Protein AF-A0A955HAX1-F1 (afdb_monomer_lite)

pLDDT: mean 82.61, std 15.1, range [49.19, 97.69]

Secondary structure (DSSP, 8-state):
-HHHHHHHHHHHHHHHHHHHHHHHHHHHHHHHHHHHHHHHHSHHHHHHHHHHHH----TTPPP-------S-------GGGGGGT-----GGGGG-

Sequence (96 aa):
SAYVRFEVAMEMRERSQLAKEQAVKLEEQKESLEKQVEYLSSERGVEAEMRRQFDVALPGEKVVVIVEEDDDESEILPLSSSTKEQQNKKWYQFWR

Structure (mmCIF, N/CA/C/O backbone):
data_AF-A0A955HAX1-F1
#
_entry.id   AF-A0A955HAX1-F1
#
loop_
_atom_site.group_PDB
_atom_site.id
_atom_site.type_symbol
_atom_site.label_atom_id
_atom_site.label_alt_id
_atom_site.label_comp_id
_atom_site.label_asym_id
_atom_site.label_entity_id
_atom_site.label_seq_id
_atom_site.pdbx_PDB_ins_code
_atom_site.Cartn_x
_atom_site.Cartn_y
_atom_site.Cartn_z
_atom_site.occupancy
_atom_site.B_iso_or_equiv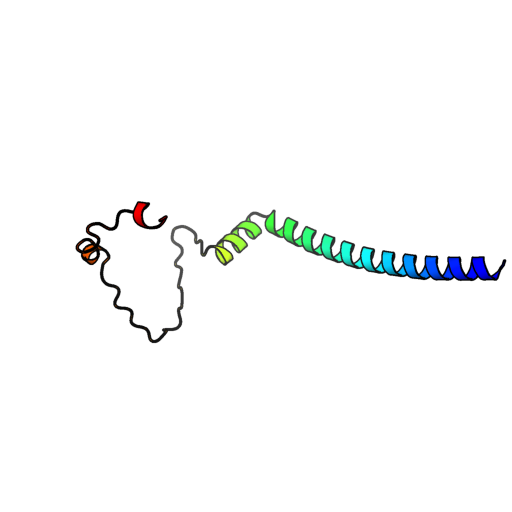
_atom_site.auth_seq_id
_atom_site.auth_comp_id
_atom_site.auth_asym_id
_atom_site.auth_atom_id
_atom_site.pdbx_PDB_model_num
ATOM 1 N N . SER A 1 1 ? 24.916 -7.604 -40.790 1.00 83.44 1 SER A N 1
ATOM 2 C CA . SER A 1 1 ? 25.567 -6.293 -41.023 1.00 83.44 1 SER A CA 1
ATOM 3 C C . SER A 1 1 ? 25.777 -5.582 -39.688 1.00 83.44 1 SER A C 1
ATOM 5 O O . SER A 1 1 ? 25.071 -5.908 -38.741 1.00 83.44 1 SER A O 1
ATOM 7 N N . ALA A 1 2 ? 26.733 -4.651 -39.580 1.00 91.19 2 ALA A N 1
ATOM 8 C CA . ALA A 1 2 ? 26.933 -3.835 -38.372 1.00 91.19 2 ALA A CA 1
ATOM 9 C C . ALA A 1 2 ? 25.673 -3.032 -37.992 1.00 91.19 2 ALA A C 1
ATOM 11 O O . ALA A 1 2 ? 25.372 -2.897 -36.813 1.00 91.19 2 ALA A O 1
ATOM 12 N N . TYR A 1 3 ? 24.894 -2.615 -38.995 1.00 93.12 3 TYR A N 1
ATOM 13 C CA . TYR A 1 3 ? 23.620 -1.915 -38.823 1.00 93.12 3 TYR A CA 1
ATOM 14 C C . TYR A 1 3 ? 22.593 -2.714 -38.000 1.00 93.12 3 TYR A C 1
ATOM 16 O O . TYR A 1 3 ? 22.093 -2.223 -36.999 1.00 93.12 3 TYR A O 1
ATOM 24 N N . VAL A 1 4 ? 22.383 -3.993 -38.333 1.00 95.56 4 VAL A N 1
ATOM 25 C CA . VAL A 1 4 ? 21.459 -4.884 -37.599 1.00 95.56 4 VAL A CA 1
ATOM 26 C C . VAL A 1 4 ? 21.879 -5.052 -36.136 1.00 95.56 4 VAL A C 1
ATOM 28 O O . VAL A 1 4 ? 21.046 -5.095 -35.242 1.00 95.56 4 VAL A O 1
ATOM 31 N N . ARG A 1 5 ? 23.189 -5.125 -35.865 1.00 93.00 5 ARG A N 1
ATOM 32 C CA . ARG A 1 5 ? 23.690 -5.223 -34.485 1.00 93.00 5 ARG A CA 1
ATOM 33 C C . ARG A 1 5 ? 23.424 -3.949 -33.687 1.00 93.00 5 ARG A C 1
ATOM 35 O O . ARG A 1 5 ? 23.144 -4.040 -32.499 1.00 93.00 5 ARG A O 1
ATOM 42 N N . PHE A 1 6 ? 23.530 -2.789 -34.331 1.00 95.00 6 PHE A N 1
ATOM 43 C CA . PHE A 1 6 ? 23.227 -1.504 -33.712 1.00 95.00 6 PHE A CA 1
ATOM 44 C C . PHE A 1 6 ? 21.734 -1.379 -33.383 1.00 95.00 6 PHE A C 1
ATOM 46 O O . PHE A 1 6 ? 21.392 -1.013 -32.264 1.00 95.00 6 PHE A O 1
ATOM 53 N N . GLU A 1 7 ? 20.863 -1.756 -34.317 1.00 96.31 7 GLU A N 1
ATOM 54 C CA . GLU A 1 7 ? 19.408 -1.738 -34.130 1.00 96.31 7 GLU A CA 1
ATOM 55 C C . GLU A 1 7 ? 18.973 -2.641 -32.966 1.00 96.31 7 GLU A C 1
ATOM 57 O O . GLU A 1 7 ? 18.321 -2.178 -32.032 1.00 96.31 7 GLU A O 1
ATOM 62 N N . VAL A 1 8 ? 19.458 -3.887 -32.937 1.00 95.75 8 VAL A N 1
ATOM 63 C CA . VAL A 1 8 ? 19.194 -4.821 -31.829 1.00 95.75 8 VAL A CA 1
ATOM 64 C C . VAL A 1 8 ? 19.735 -4.285 -30.500 1.00 95.75 8 VAL A C 1
ATOM 66 O O . VAL A 1 8 ? 19.086 -4.424 -29.467 1.00 95.75 8 VAL A O 1
ATOM 69 N N . ALA A 1 9 ? 20.915 -3.657 -30.488 1.00 95.00 9 ALA A N 1
ATOM 70 C CA . ALA A 1 9 ? 21.473 -3.086 -29.262 1.00 95.00 9 ALA A CA 1
ATOM 71 C C . ALA A 1 9 ? 20.623 -1.924 -28.718 1.00 95.00 9 ALA A C 1
ATOM 73 O O . ALA A 1 9 ? 20.475 -1.798 -27.500 1.00 95.00 9 ALA A O 1
ATOM 74 N N . MET A 1 10 ? 20.054 -1.100 -29.600 1.00 96.19 10 MET A N 1
ATOM 75 C CA . MET A 1 10 ? 19.153 -0.009 -29.225 1.00 96.19 10 MET A CA 1
ATOM 76 C C . MET A 1 10 ? 17.830 -0.539 -28.668 1.00 96.19 10 MET A C 1
ATOM 78 O O . MET A 1 10 ? 17.449 -0.154 -27.564 1.00 96.19 10 MET A O 1
ATOM 82 N N . GLU A 1 11 ? 17.198 -1.496 -29.349 1.00 95.88 11 GLU A N 1
ATOM 83 C CA . GLU A 1 11 ? 15.955 -2.125 -28.883 1.00 95.88 11 GLU A CA 1
ATOM 84 C C . GLU A 1 11 ? 16.142 -2.797 -27.512 1.00 95.88 11 GLU A C 1
ATOM 86 O O . GLU A 1 11 ? 15.351 -2.608 -26.585 1.00 95.88 11 GLU A O 1
ATOM 91 N N . MET A 1 12 ? 17.243 -3.536 -27.333 1.00 95.50 12 MET A N 1
ATOM 92 C CA . MET A 1 12 ? 17.560 -4.184 -26.057 1.00 95.50 12 MET A CA 1
ATOM 93 C C . MET A 1 12 ? 17.801 -3.168 -24.941 1.00 95.50 12 MET A C 1
ATOM 95 O O . MET A 1 12 ? 17.426 -3.414 -23.791 1.00 95.50 12 MET A O 1
ATOM 99 N N . ARG A 1 13 ? 18.410 -2.020 -25.258 1.00 96.19 13 ARG A N 1
ATOM 100 C CA . ARG A 1 13 ? 18.615 -0.934 -24.297 1.00 96.19 13 ARG A CA 1
ATOM 101 C C . ARG A 1 13 ? 17.286 -0.325 -23.863 1.00 96.19 13 ARG A C 1
ATOM 103 O O . ARG A 1 13 ? 17.080 -0.160 -22.663 1.00 96.19 13 ARG A O 1
ATOM 110 N N . GLU A 1 14 ? 16.399 -0.024 -24.804 1.00 96.31 14 GLU A N 1
ATOM 111 C CA . GLU A 1 14 ? 15.070 0.527 -24.515 1.00 96.31 14 GLU A CA 1
ATOM 112 C C . GLU A 1 14 ? 14.237 -0.448 -23.680 1.00 96.31 14 GLU A C 1
ATOM 114 O O . GLU A 1 14 ? 13.709 -0.083 -22.629 1.00 96.31 14 GLU A O 1
ATOM 119 N N . ARG A 1 15 ? 14.210 -1.728 -24.066 1.00 95.19 15 ARG A N 1
ATOM 120 C CA . ARG A 1 15 ? 13.512 -2.773 -23.311 1.00 95.19 15 ARG A CA 1
ATOM 121 C C . ARG A 1 15 ? 14.076 -2.952 -21.902 1.00 95.19 15 ARG A C 1
ATOM 123 O O . ARG A 1 15 ? 13.311 -3.109 -20.953 1.00 95.19 15 ARG A O 1
ATOM 130 N N . SER A 1 16 ? 15.401 -2.928 -21.754 1.00 95.38 16 SER A N 1
ATOM 131 C CA . SER A 1 16 ? 16.067 -3.005 -20.448 1.00 95.38 16 SER A CA 1
ATOM 132 C C . SER A 1 16 ? 15.706 -1.812 -19.566 1.00 95.38 16 SER A C 1
ATOM 134 O O . SER A 1 16 ? 15.442 -1.986 -18.379 1.00 95.38 16 SER A O 1
ATOM 136 N N . GLN A 1 17 ? 15.639 -0.611 -20.142 1.00 96.88 17 GLN A N 1
ATOM 137 C CA . GLN A 1 17 ? 15.247 0.594 -19.421 1.00 96.88 17 GLN A CA 1
ATOM 138 C C . GLN A 1 17 ? 13.800 0.506 -18.919 1.00 96.88 17 GLN A C 1
ATOM 140 O O . GLN A 1 17 ? 13.559 0.689 -17.728 1.00 96.88 17 GLN A O 1
ATOM 145 N N . LEU A 1 18 ? 12.861 0.122 -19.788 1.00 96.56 18 LEU A N 1
ATOM 146 C CA . LEU A 1 18 ? 11.457 -0.071 -19.411 1.00 96.56 18 LEU A CA 1
ATOM 147 C C . LEU A 1 18 ? 11.293 -1.142 -18.325 1.00 96.56 18 LEU A C 1
ATOM 149 O O . LEU A 1 18 ? 10.551 -0.945 -17.365 1.00 96.56 18 LEU A O 1
ATOM 153 N N . ALA A 1 19 ? 12.013 -2.261 -18.443 1.00 95.75 19 ALA A N 1
ATOM 154 C CA . ALA A 1 19 ? 11.976 -3.325 -17.444 1.00 95.75 19 ALA A CA 1
ATOM 155 C C . ALA A 1 19 ? 12.494 -2.849 -16.077 1.00 95.75 19 ALA A C 1
ATOM 157 O O . ALA A 1 19 ? 11.915 -3.194 -15.049 1.00 95.75 19 ALA A O 1
ATOM 158 N N . LYS A 1 20 ? 13.550 -2.026 -16.049 1.00 96.62 20 LYS A N 1
ATOM 159 C CA . LYS A 1 20 ? 14.074 -1.439 -14.806 1.00 96.62 20 LYS A CA 1
ATOM 160 C C . LYS A 1 20 ? 13.077 -0.485 -14.163 1.00 96.62 20 LYS A C 1
ATOM 162 O O . LYS A 1 20 ? 12.865 -0.561 -12.960 1.00 96.62 20 LYS A O 1
ATOM 167 N N . GLU A 1 21 ? 12.445 0.379 -14.947 1.00 97.19 21 GLU A N 1
ATOM 168 C CA . GLU A 1 21 ? 11.435 1.312 -14.435 1.00 97.19 21 GLU A CA 1
ATOM 169 C C . GLU A 1 21 ? 10.224 0.577 -13.851 1.00 97.19 21 GLU A C 1
ATOM 171 O O . GLU A 1 21 ? 9.713 0.957 -12.799 1.00 97.19 21 GLU A O 1
ATOM 176 N N . GLN A 1 22 ? 9.784 -0.503 -14.500 1.0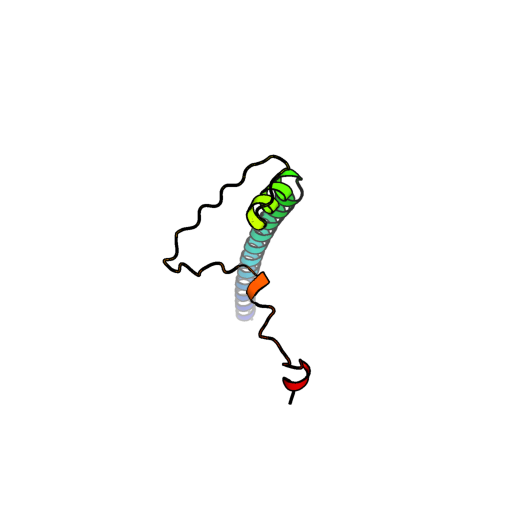0 96.56 22 GLN A N 1
ATOM 177 C CA . GLN A 1 22 ? 8.721 -1.358 -13.973 1.00 96.56 22 GLN A CA 1
ATOM 178 C C . GLN A 1 22 ? 9.147 -2.072 -12.689 1.00 96.56 22 GLN A C 1
ATOM 180 O O . GLN A 1 22 ? 8.369 -2.115 -11.741 1.00 96.56 22 GLN A O 1
ATOM 185 N N . ALA A 1 23 ? 10.376 -2.591 -12.636 1.00 96.50 23 ALA A N 1
ATOM 186 C CA . ALA A 1 23 ? 10.899 -3.254 -11.446 1.00 96.50 23 ALA A CA 1
ATOM 187 C C . ALA A 1 23 ? 10.957 -2.304 -10.241 1.00 96.50 23 ALA A C 1
ATOM 189 O O . ALA A 1 23 ? 10.529 -2.685 -9.158 1.00 96.50 23 ALA A O 1
ATOM 190 N N . VAL A 1 24 ? 11.406 -1.059 -10.437 1.00 97.69 24 VAL A N 1
ATOM 191 C CA . VAL A 1 24 ? 11.427 -0.042 -9.371 1.00 97.69 24 VAL A CA 1
ATOM 192 C C . VAL A 1 24 ? 10.016 0.231 -8.851 1.00 97.69 24 VAL A C 1
ATOM 194 O O . VAL A 1 24 ? 9.788 0.157 -7.649 1.00 97.69 24 VAL A O 1
ATOM 197 N N . LYS A 1 25 ? 9.046 0.456 -9.746 1.00 9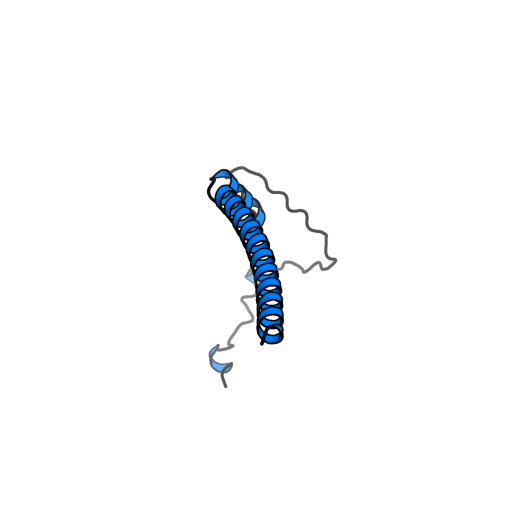7.06 25 LYS A N 1
ATOM 198 C CA . LYS A 1 25 ? 7.645 0.681 -9.350 1.00 97.06 25 LYS A CA 1
ATOM 199 C C . LYS A 1 25 ? 7.054 -0.499 -8.579 1.00 97.06 25 LYS A C 1
ATOM 201 O O . LYS A 1 25 ? 6.296 -0.298 -7.637 1.00 97.06 25 LYS A O 1
ATOM 206 N N . LEU A 1 26 ? 7.365 -1.724 -9.000 1.00 96.94 26 LEU A N 1
ATOM 207 C CA . LEU A 1 26 ? 6.886 -2.932 -8.329 1.00 96.94 26 LEU A CA 1
ATOM 208 C C . LEU A 1 26 ? 7.517 -3.101 -6.946 1.00 96.94 26 LEU A C 1
ATOM 210 O O . LEU A 1 26 ? 6.811 -3.486 -6.019 1.00 96.94 26 LEU A O 1
ATOM 214 N N . GLU A 1 27 ? 8.803 -2.784 -6.786 1.00 97.31 27 GLU A N 1
ATOM 215 C CA . GLU A 1 27 ? 9.460 -2.842 -5.476 1.00 97.31 27 GLU A CA 1
ATOM 216 C C . GLU A 1 27 ? 8.873 -1.796 -4.519 1.00 97.31 27 GLU A C 1
ATOM 218 O O . GLU A 1 27 ? 8.519 -2.132 -3.396 1.00 97.31 27 GLU A O 1
ATOM 223 N N . GLU A 1 28 ? 8.647 -0.561 -4.980 1.00 97.56 28 GLU A N 1
ATOM 224 C CA . GLU A 1 28 ? 7.991 0.482 -4.175 1.00 97.56 28 GLU A CA 1
ATOM 225 C C . GLU A 1 28 ? 6.581 0.065 -3.720 1.00 97.56 28 GLU A C 1
ATOM 227 O O . GLU A 1 28 ? 6.197 0.267 -2.564 1.00 97.56 28 GLU A O 1
ATOM 232 N N . GLN A 1 29 ? 5.801 -0.547 -4.618 1.00 96.69 29 GLN A N 1
ATOM 233 C CA . GLN A 1 29 ? 4.476 -1.078 -4.285 1.00 96.69 29 GLN A CA 1
ATOM 234 C C . GLN A 1 29 ? 4.560 -2.215 -3.271 1.00 96.69 29 GLN A C 1
ATOM 236 O O . GLN A 1 29 ? 3.786 -2.241 -2.315 1.00 96.69 29 GLN A O 1
ATOM 241 N N . LYS A 1 30 ? 5.501 -3.140 -3.463 1.00 97.19 30 LYS A N 1
ATOM 242 C CA . LYS A 1 30 ? 5.733 -4.252 -2.546 1.00 97.19 30 LYS A CA 1
ATOM 243 C C . LYS A 1 30 ? 6.100 -3.741 -1.154 1.00 97.19 30 LYS A C 1
ATOM 245 O O . LYS A 1 30 ? 5.450 -4.141 -0.197 1.00 97.19 30 LYS A O 1
ATOM 250 N N . GLU A 1 31 ? 7.046 -2.813 -1.035 1.00 97.56 31 GLU A N 1
ATOM 251 C CA . GLU A 1 31 ? 7.434 -2.231 0.256 1.00 97.56 31 GLU A CA 1
ATOM 252 C C . GLU A 1 31 ? 6.267 -1.502 0.942 1.00 97.56 31 GLU A C 1
ATOM 254 O O . GLU A 1 31 ? 6.100 -1.578 2.161 1.00 97.56 31 GLU A O 1
ATOM 259 N N . SER A 1 32 ? 5.441 -0.783 0.174 1.00 96.38 32 SER A N 1
ATOM 260 C CA . SER A 1 32 ? 4.238 -0.131 0.702 1.00 96.38 32 SER A CA 1
ATOM 261 C C . SER A 1 32 ? 3.238 -1.148 1.254 1.00 96.38 32 SER A C 1
ATOM 263 O O . SER A 1 32 ? 2.716 -0.965 2.356 1.00 96.38 32 SER A O 1
ATOM 265 N N . LEU A 1 33 ? 2.989 -2.225 0.508 1.00 96.00 33 LEU A N 1
ATOM 266 C CA . LEU A 1 33 ? 2.083 -3.292 0.917 1.00 96.00 33 LEU A CA 1
ATOM 267 C C . LEU A 1 33 ? 2.626 -4.064 2.121 1.00 96.00 33 LEU A C 1
ATOM 269 O O . LEU A 1 33 ? 1.866 -4.344 3.041 1.00 96.00 33 LEU A O 1
ATOM 273 N N . GLU A 1 34 ? 3.925 -4.353 2.167 1.00 95.75 34 GLU A N 1
ATOM 274 C CA . GLU A 1 34 ? 4.562 -5.020 3.307 1.00 95.75 34 GLU A CA 1
ATOM 275 C C . GLU A 1 34 ? 4.390 -4.209 4.595 1.00 95.75 34 GLU A C 1
ATOM 277 O O . GLU A 1 34 ? 3.979 -4.764 5.612 1.00 95.75 34 GLU A O 1
ATOM 282 N N . LYS A 1 35 ? 4.579 -2.884 4.542 1.00 94.31 35 LYS A N 1
ATOM 283 C CA . LYS A 1 35 ? 4.333 -1.995 5.692 1.00 94.31 35 LYS A CA 1
ATOM 284 C C . LYS A 1 35 ? 2.870 -2.004 6.139 1.00 94.31 35 LYS A C 1
ATOM 286 O O . LYS A 1 35 ? 2.594 -1.976 7.336 1.00 94.31 35 LYS A O 1
ATOM 291 N N . GLN A 1 36 ? 1.926 -2.036 5.196 1.00 91.00 36 GLN A N 1
ATOM 292 C CA . GLN A 1 36 ? 0.496 -2.122 5.516 1.00 91.00 36 GLN A CA 1
ATOM 293 C C . GLN A 1 36 ? 0.149 -3.465 6.164 1.00 91.00 36 GLN A C 1
ATOM 295 O O . GLN A 1 36 ? -0.585 -3.499 7.149 1.00 91.00 36 GLN A O 1
ATOM 300 N N . VAL A 1 37 ? 0.698 -4.565 5.646 1.00 93.44 37 VAL A N 1
ATOM 301 C CA . VAL A 1 37 ? 0.510 -5.901 6.219 1.00 93.44 37 VAL A CA 1
ATOM 302 C C . VAL A 1 37 ? 1.106 -5.973 7.619 1.00 93.44 37 VAL A C 1
ATOM 304 O O . VAL A 1 37 ? 0.442 -6.462 8.525 1.00 93.44 37 VAL A O 1
ATOM 307 N N . GLU A 1 38 ? 2.316 -5.454 7.827 1.00 92.50 38 GLU A N 1
ATOM 308 C CA . GLU A 1 38 ? 2.940 -5.404 9.151 1.00 92.50 38 GLU A CA 1
ATOM 309 C C . GLU A 1 38 ? 2.074 -4.611 10.136 1.00 92.50 38 GLU A C 1
ATOM 311 O O . GLU A 1 38 ? 1.762 -5.103 11.223 1.00 92.50 38 GLU A O 1
ATOM 316 N N . TYR A 1 39 ? 1.594 -3.434 9.731 1.00 90.38 39 TYR A N 1
ATOM 317 C CA . TYR A 1 39 ? 0.673 -2.630 10.530 1.00 90.38 39 TYR A CA 1
ATOM 318 C C . TYR A 1 39 ? -0.589 -3.418 10.919 1.00 90.38 39 TYR A C 1
ATOM 320 O O . TYR A 1 39 ? -0.906 -3.520 12.107 1.00 90.38 39 TYR A O 1
ATOM 328 N N . LEU A 1 40 ? -1.261 -4.031 9.940 1.00 89.81 40 LEU A N 1
ATOM 329 C CA . LEU A 1 40 ? -2.482 -4.819 10.143 1.00 89.81 40 LEU A CA 1
ATOM 330 C C . LEU A 1 40 ? -2.242 -6.159 10.848 1.00 89.81 40 LEU A C 1
ATOM 332 O O . LEU A 1 40 ? -3.189 -6.768 11.326 1.00 89.81 40 LEU A O 1
ATOM 336 N N . SER A 1 41 ? -1.004 -6.641 10.921 1.00 87.94 41 SER A N 1
ATOM 337 C CA . SER A 1 41 ? -0.667 -7.851 11.679 1.00 87.94 41 SER A CA 1
ATOM 338 C C . SER A 1 41 ? -0.604 -7.600 13.186 1.00 87.94 41 SER A C 1
ATOM 340 O O . SER A 1 41 ? -0.732 -8.531 13.980 1.00 87.94 41 SER A O 1
ATOM 342 N N . SER A 1 42 ? -0.426 -6.340 13.594 1.00 92.25 42 SER A N 1
ATOM 343 C CA . SER A 1 42 ? -0.414 -5.959 15.003 1.00 92.25 42 SER A CA 1
ATOM 344 C C . SER A 1 42 ? -1.837 -5.840 15.552 1.00 92.25 42 SER A C 1
ATOM 346 O O . SER A 1 42 ? -2.708 -5.257 14.907 1.00 92.25 42 SER A O 1
ATOM 348 N N . GLU A 1 43 ? -2.076 -6.316 16.780 1.00 87.62 43 GLU A N 1
ATOM 349 C CA . GLU A 1 43 ? -3.397 -6.218 17.429 1.00 87.62 43 GLU A CA 1
ATOM 350 C C . GLU A 1 43 ? -3.911 -4.772 17.473 1.00 87.62 43 GLU A C 1
ATOM 352 O O . GLU A 1 43 ? -5.073 -4.504 17.178 1.00 87.62 43 GLU A O 1
ATOM 357 N N . ARG A 1 44 ? -3.013 -3.821 17.756 1.00 87.56 44 ARG A N 1
ATOM 358 C CA . ARG A 1 44 ? -3.329 -2.389 17.776 1.00 87.56 44 ARG A CA 1
ATOM 359 C C . ARG A 1 44 ? -3.716 -1.851 16.397 1.00 87.56 44 ARG A C 1
ATOM 361 O O . ARG A 1 44 ? -4.573 -0.975 16.317 1.00 87.56 44 ARG A O 1
ATOM 368 N N . GLY A 1 45 ? -3.071 -2.324 15.331 1.00 88.44 45 GLY A N 1
ATOM 369 C CA . GLY A 1 45 ? -3.385 -1.913 13.962 1.00 88.44 45 GLY A CA 1
ATOM 370 C C . GLY A 1 45 ? -4.751 -2.424 13.519 1.00 88.44 45 GLY A C 1
ATOM 371 O O . GLY A 1 45 ? -5.552 -1.650 12.999 1.00 88.44 45 GLY A O 1
ATOM 372 N N . VAL A 1 46 ? -5.057 -3.689 13.823 1.00 89.44 46 VAL A N 1
ATOM 373 C CA . VAL A 1 46 ? -6.393 -4.263 13.598 1.00 89.44 46 VAL A CA 1
ATOM 374 C C . VAL A 1 46 ? -7.454 -3.477 14.362 1.00 89.44 46 VAL A C 1
ATOM 376 O O . VAL A 1 46 ? -8.464 -3.085 13.787 1.00 89.44 46 VAL A O 1
ATOM 379 N N . GLU A 1 47 ? -7.230 -3.216 15.649 1.00 89.12 47 GLU A N 1
ATOM 380 C CA . GLU A 1 47 ? -8.188 -2.501 16.491 1.00 89.12 47 GLU A CA 1
ATOM 381 C C . GLU A 1 47 ? -8.443 -1.072 15.986 1.00 89.12 47 GLU A C 1
ATOM 383 O O . GLU A 1 47 ? -9.588 -0.626 15.942 1.00 89.12 47 GLU A O 1
ATOM 388 N N . ALA A 1 48 ? -7.396 -0.356 15.567 1.00 88.38 48 ALA A N 1
ATOM 389 C CA . ALA A 1 48 ? -7.518 0.996 15.031 1.00 88.38 48 ALA A CA 1
ATOM 390 C C . ALA A 1 48 ? -8.347 1.043 13.737 1.00 88.38 48 ALA A C 1
ATOM 392 O O . ALA A 1 48 ? -9.224 1.899 13.611 1.00 88.38 48 ALA A O 1
ATOM 393 N N . GLU A 1 49 ? -8.117 0.113 12.807 1.00 90.75 49 GLU A N 1
ATOM 394 C CA . GLU A 1 49 ? -8.920 0.024 11.582 1.00 90.75 49 GLU A CA 1
ATOM 395 C C . GLU A 1 49 ? -10.355 -0.420 11.870 1.00 90.75 49 GLU A C 1
ATOM 397 O O . GLU A 1 49 ? -11.294 0.133 11.303 1.00 90.75 49 GLU A O 1
ATOM 402 N N . MET A 1 50 ? -10.557 -1.331 12.824 1.00 88.69 50 MET A N 1
ATOM 403 C CA . MET A 1 50 ? -11.900 -1.714 13.253 1.00 88.69 50 MET A CA 1
ATOM 404 C C . MET A 1 50 ? -12.683 -0.512 13.798 1.00 88.69 50 MET A C 1
ATOM 406 O O . MET A 1 50 ? -13.823 -0.295 13.390 1.00 88.69 50 MET A O 1
ATOM 410 N N . ARG A 1 51 ? -12.072 0.301 14.673 1.00 89.81 51 ARG A N 1
ATOM 411 C CA . ARG A 1 51 ? -12.699 1.527 15.202 1.00 89.81 51 ARG A CA 1
ATOM 412 C C . ARG A 1 51 ? -13.049 2.519 14.096 1.00 89.81 51 ARG A C 1
ATOM 414 O O . ARG A 1 51 ? -14.103 3.133 14.152 1.00 89.81 51 ARG A O 1
ATOM 421 N N . ARG A 1 52 ? -12.164 2.676 13.110 1.00 87.12 52 ARG A N 1
ATOM 422 C CA . ARG A 1 52 ? -12.318 3.645 12.019 1.00 87.12 52 ARG A CA 1
ATOM 423 C C . ARG A 1 52 ? -13.375 3.234 10.996 1.00 87.12 52 ARG A C 1
ATOM 425 O O . ARG A 1 52 ? -14.091 4.094 10.502 1.00 87.12 52 ARG A O 1
ATOM 432 N N . GLN A 1 53 ? -13.418 1.955 10.632 1.00 89.25 53 GLN A N 1
ATOM 433 C CA . GLN A 1 53 ? -14.251 1.471 9.530 1.00 89.25 53 GLN A CA 1
ATOM 434 C C . GLN A 1 53 ? -15.628 0.984 9.988 1.00 89.25 53 GLN A C 1
ATOM 436 O O . GLN A 1 53 ? -16.569 0.979 9.197 1.00 89.25 53 GLN A O 1
ATOM 441 N N . PHE A 1 54 ? -15.739 0.539 11.241 1.00 87.19 54 PHE A N 1
ATOM 442 C CA . PHE A 1 54 ? -16.949 -0.095 11.766 1.00 87.19 54 PHE A CA 1
ATOM 443 C C . PHE A 1 54 ? -17.515 0.602 13.009 1.00 87.19 54 PHE A C 1
ATOM 445 O O . PHE A 1 54 ? -18.429 0.056 13.623 1.00 87.19 54 PHE A O 1
ATOM 452 N N . ASP A 1 55 ? -16.970 1.761 13.402 1.00 83.62 55 ASP A N 1
ATOM 453 C CA . ASP A 1 55 ? -17.398 2.543 14.573 1.00 83.62 55 ASP A CA 1
ATOM 454 C C . A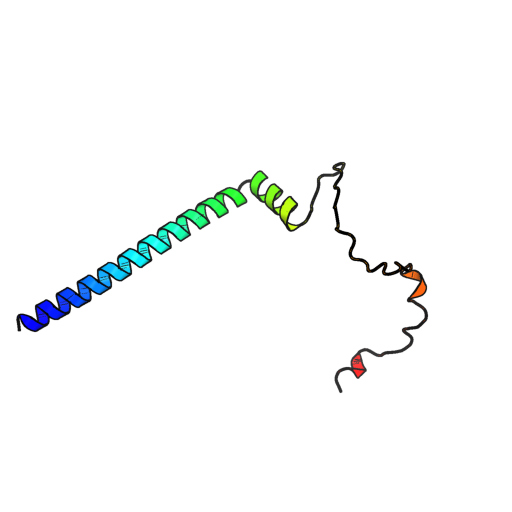SP A 1 55 ? -17.512 1.707 15.864 1.00 83.62 55 ASP A C 1
ATOM 456 O O . ASP A 1 55 ? -18.385 1.918 16.710 1.00 83.62 55 ASP A O 1
ATOM 460 N N . VAL A 1 56 ? -16.633 0.709 16.023 1.00 85.44 56 VAL A N 1
ATOM 461 C CA . VAL A 1 56 ? -16.639 -0.153 17.211 1.00 85.44 56 VAL A CA 1
ATOM 462 C C . VAL A 1 56 ? -15.993 0.556 18.398 1.00 85.44 56 VAL A C 1
ATOM 464 O O . VAL A 1 56 ? -14.990 1.251 18.259 1.00 85.44 56 VAL A O 1
ATOM 467 N N . ALA A 1 57 ? -16.538 0.334 19.590 1.00 85.94 57 ALA A N 1
ATOM 468 C CA . ALA A 1 57 ? -16.028 0.886 20.839 1.00 85.94 57 ALA A CA 1
ATOM 469 C C . ALA A 1 57 ? -15.995 -0.190 21.927 1.00 85.94 57 ALA A C 1
ATOM 471 O O . ALA A 1 57 ? -16.708 -1.198 21.852 1.00 85.94 57 ALA A O 1
ATOM 472 N N . LEU A 1 58 ? -15.156 0.009 22.944 1.00 86.56 58 LEU A N 1
ATOM 473 C CA . LEU A 1 58 ? -15.089 -0.921 24.067 1.00 86.56 58 LEU A CA 1
ATOM 474 C C . LEU A 1 58 ? -16.314 -0.772 24.987 1.00 86.56 58 LEU A C 1
ATOM 476 O O . LEU A 1 58 ? -16.906 0.307 25.082 1.00 86.56 58 LEU A O 1
ATOM 480 N N . PRO A 1 59 ? -16.699 -1.829 25.728 1.00 83.56 59 PRO A N 1
ATOM 481 C CA . PRO A 1 59 ? -17.782 -1.731 26.698 1.00 83.56 59 PRO A CA 1
ATOM 482 C C . PRO A 1 59 ? -17.506 -0.639 27.744 1.00 83.56 59 PRO A C 1
ATOM 484 O O . PRO A 1 59 ? -16.499 -0.682 28.448 1.00 83.56 59 PRO A O 1
ATOM 487 N N . GLY A 1 60 ? -18.417 0.330 27.860 1.00 87.06 60 GLY A N 1
ATOM 488 C CA . GLY A 1 60 ? -18.293 1.469 28.781 1.00 87.06 60 GLY A CA 1
ATOM 489 C C . GLY A 1 60 ? -17.667 2.730 28.172 1.00 87.06 60 GLY A C 1
ATOM 490 O O . GLY A 1 60 ? -17.641 3.768 28.834 1.00 87.06 60 GLY A O 1
ATOM 491 N N . GLU A 1 61 ? -17.216 2.672 26.920 1.00 84.88 61 GLU A N 1
ATOM 492 C CA . GLU A 1 61 ? -16.781 3.833 26.143 1.00 84.88 61 GLU A CA 1
ATOM 493 C C . GLU A 1 61 ? -17.997 4.611 25.599 1.00 84.88 61 GLU A C 1
ATOM 495 O O . GLU A 1 61 ? -19.015 4.023 25.230 1.00 84.88 61 GLU A O 1
ATOM 500 N N . LYS A 1 62 ? -17.920 5.949 25.581 1.00 82.81 62 LYS A N 1
ATOM 501 C CA . LYS A 1 62 ? -18.984 6.818 25.052 1.00 82.81 62 LYS A CA 1
ATOM 502 C C . LYS A 1 62 ? -18.582 7.336 23.674 1.00 82.81 62 LYS A C 1
ATOM 504 O O . LYS A 1 62 ? -17.590 8.049 23.570 1.00 82.81 62 LYS A O 1
ATOM 509 N N . VAL A 1 63 ? -19.381 7.024 22.655 1.00 82.81 63 VAL A N 1
ATOM 510 C CA . VAL A 1 63 ? -19.201 7.512 21.279 1.00 82.81 63 VAL A CA 1
ATOM 511 C C . VAL A 1 63 ? -20.160 8.676 21.030 1.00 82.81 63 VAL A C 1
ATOM 513 O O . VAL A 1 63 ? -21.345 8.581 21.347 1.00 82.81 63 VAL A O 1
ATOM 516 N N . VAL A 1 64 ? -19.647 9.780 20.485 1.00 82.69 64 VAL A N 1
ATOM 517 C CA . VAL A 1 64 ? -20.442 10.946 20.075 1.00 82.69 64 VAL A CA 1
ATOM 518 C C . VAL A 1 64 ? -20.328 11.072 18.562 1.00 82.69 64 VAL A C 1
ATOM 520 O O . VAL A 1 64 ? -19.246 11.349 18.052 1.00 82.69 64 VAL A O 1
ATOM 523 N N . VAL A 1 65 ? -21.437 10.860 17.857 1.00 80.62 65 VAL A N 1
ATOM 524 C CA . VAL A 1 65 ? -21.533 11.069 16.408 1.00 80.62 65 VAL A CA 1
ATOM 525 C C . VAL A 1 65 ? -22.148 12.444 16.188 1.00 80.62 65 VAL A C 1
ATOM 527 O O . VAL A 1 65 ? -23.251 12.709 16.662 1.00 80.62 65 VAL A O 1
ATOM 530 N N . ILE A 1 66 ? -21.415 13.329 15.516 1.00 84.50 66 ILE A N 1
ATOM 531 C CA . ILE A 1 66 ? -21.914 14.644 15.113 1.00 84.50 66 ILE A CA 1
ATOM 532 C C . ILE A 1 66 ? -22.381 14.496 13.673 1.00 84.50 66 ILE A C 1
ATOM 534 O O . ILE A 1 66 ? -21.580 14.177 12.797 1.00 84.50 66 ILE A O 1
ATOM 538 N N . VAL A 1 67 ? -23.673 14.688 13.455 1.00 84.56 67 VAL A N 1
ATOM 539 C CA . VAL A 1 67 ? -24.279 14.710 12.124 1.00 84.56 67 VAL A CA 1
ATOM 540 C C . VAL A 1 67 ? -24.637 16.163 11.838 1.00 84.56 67 VAL A C 1
ATOM 542 O O . VAL A 1 67 ? -25.111 16.861 12.736 1.00 84.56 67 VAL A O 1
ATOM 545 N N . GLU A 1 68 ? -24.352 16.637 10.629 1.00 81.69 68 GLU A N 1
ATOM 546 C CA . GLU A 1 68 ? -24.878 17.922 10.168 1.00 81.69 68 GLU A CA 1
ATOM 547 C C . GLU A 1 68 ? -26.385 17.748 9.948 1.00 81.69 68 GLU A C 1
ATOM 549 O O . GLU A 1 68 ? -26.811 16.747 9.377 1.00 81.69 68 GLU A O 1
ATOM 554 N N . GLU A 1 69 ? -27.199 18.661 10.481 1.00 71.69 69 GLU A N 1
ATOM 555 C CA . GLU A 1 69 ? -28.648 18.628 10.271 1.00 71.69 69 GLU A CA 1
ATOM 556 C C . GLU A 1 69 ? -28.924 18.858 8.780 1.00 71.69 69 GLU A C 1
ATOM 558 O O . GLU A 1 69 ? -28.856 19.984 8.292 1.00 71.69 69 GLU A O 1
ATOM 563 N N . ASP A 1 70 ? -29.205 17.782 8.045 1.00 63.78 70 ASP A N 1
ATOM 564 C CA . ASP A 1 70 ? -29.949 17.894 6.799 1.00 63.78 70 ASP A CA 1
ATOM 565 C C . ASP A 1 70 ? -31.366 18.369 7.171 1.00 63.78 70 ASP A C 1
ATOM 567 O O . ASP A 1 70 ? -32.008 17.769 8.036 1.00 63.78 70 ASP A O 1
ATOM 571 N N . ASP A 1 71 ? -31.848 19.441 6.529 1.00 56.12 71 ASP A N 1
ATOM 572 C CA . ASP A 1 71 ? -33.166 20.096 6.705 1.00 56.12 71 ASP A CA 1
ATOM 573 C C . ASP A 1 71 ? -34.386 19.187 6.380 1.00 56.12 71 ASP A C 1
ATOM 575 O O . ASP A 1 71 ? -35.478 19.663 6.071 1.00 56.12 71 ASP A O 1
ATOM 579 N N . ASP A 1 72 ? -34.236 17.867 6.454 1.00 55.12 72 ASP A N 1
ATOM 580 C CA . ASP A 1 72 ? -35.308 16.895 6.314 1.00 55.12 72 ASP A CA 1
ATOM 581 C C . ASP A 1 72 ? -35.602 16.268 7.683 1.00 55.12 72 ASP A C 1
ATOM 583 O O . ASP A 1 72 ? -35.168 15.156 8.007 1.00 55.12 72 ASP A O 1
ATOM 587 N N . GLU A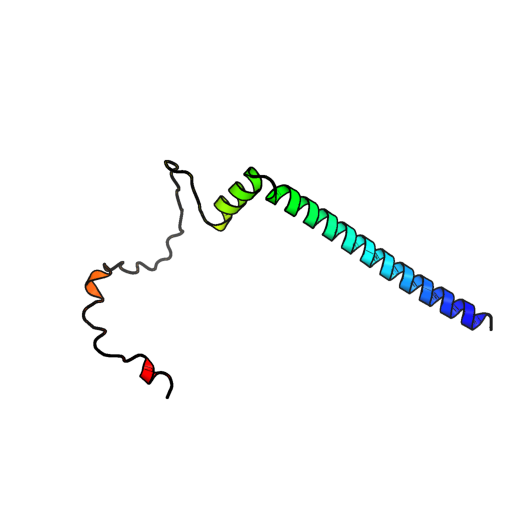 1 73 ? -36.413 16.975 8.480 1.00 55.81 73 GLU A N 1
ATOM 588 C CA . GLU A 1 73 ? -37.220 16.395 9.560 1.00 55.81 73 GLU A CA 1
ATOM 589 C C . GLU A 1 73 ? -38.153 15.321 8.971 1.00 55.81 73 GLU A C 1
ATOM 591 O O . GLU A 1 73 ? -39.358 15.496 8.788 1.00 55.81 73 GLU A O 1
ATOM 596 N N . SER A 1 74 ? -37.591 14.163 8.646 1.00 57.62 74 SER A N 1
ATOM 597 C CA . SER A 1 74 ? -38.365 12.959 8.418 1.00 57.62 74 SER A CA 1
ATOM 598 C C . SER A 1 74 ? -38.856 12.496 9.783 1.00 57.62 74 SER A C 1
ATOM 600 O O . SER A 1 74 ? -38.114 11.915 10.573 1.00 57.62 74 SER A O 1
ATOM 602 N N . GLU A 1 75 ? -40.119 12.820 10.079 1.00 58.38 75 GLU A N 1
ATOM 603 C CA . GLU A 1 75 ? -40.856 12.332 11.240 1.00 58.38 75 GLU A CA 1
ATOM 604 C C . GLU A 1 75 ? -40.586 10.831 11.424 1.00 58.38 75 GLU A C 1
ATOM 606 O O . GLU A 1 75 ? -41.103 9.978 10.697 1.00 58.38 75 GLU A O 1
ATOM 611 N N . ILE A 1 76 ? -39.744 10.497 12.402 1.00 57.59 76 ILE A N 1
ATOM 612 C CA . ILE A 1 76 ? -39.479 9.126 12.834 1.00 57.59 76 ILE A CA 1
ATOM 613 C C . ILE A 1 76 ? -40.743 8.578 13.499 1.00 57.59 76 ILE A C 1
ATOM 615 O O . ILE A 1 76 ? -40.901 8.575 14.720 1.00 57.59 76 ILE A O 1
ATOM 619 N N . LEU A 1 77 ? -41.679 8.119 12.670 1.00 62.38 77 LEU A N 1
ATOM 620 C CA . LEU A 1 77 ? -42.854 7.387 13.111 1.00 62.38 77 LEU A CA 1
ATOM 621 C C . LEU A 1 77 ? -42.404 6.021 13.661 1.00 62.38 77 LEU A C 1
ATOM 623 O O . LEU A 1 77 ? -41.610 5.324 13.022 1.00 62.38 77 LEU A O 1
ATOM 627 N N . PRO A 1 78 ? -42.900 5.596 14.836 1.00 56.97 78 PRO A N 1
ATOM 628 C CA . PRO A 1 78 ? -42.546 4.300 15.397 1.00 56.97 78 PRO A CA 1
ATOM 629 C C . PRO A 1 78 ? -42.941 3.178 14.428 1.00 56.97 78 PRO A C 1
ATOM 631 O O . PRO A 1 78 ? -44.062 3.152 13.929 1.00 56.97 78 PRO A O 1
ATOM 634 N N . LEU A 1 79 ? -42.057 2.191 14.225 1.00 55.50 79 LEU A N 1
ATOM 635 C CA . LEU A 1 79 ? -42.282 1.021 13.352 1.00 55.50 79 LEU A CA 1
ATOM 636 C C . LEU A 1 79 ? -43.595 0.250 13.634 1.00 55.50 79 LEU A C 1
ATOM 638 O O . LEU A 1 79 ? -44.007 -0.586 12.832 1.00 55.50 79 LEU A O 1
ATOM 642 N N . SER A 1 80 ? -44.262 0.513 14.761 1.00 57.62 80 SER A N 1
ATOM 643 C CA . SER A 1 80 ? -45.534 -0.097 15.146 1.00 57.62 80 SER A CA 1
ATOM 644 C C . SER A 1 80 ? -46.735 0.365 14.310 1.00 57.62 80 SER A C 1
ATOM 646 O O . SER A 1 80 ? -47.739 -0.351 14.272 1.00 57.62 80 SER A O 1
ATOM 648 N N . SER A 1 81 ? -46.659 1.508 13.616 1.00 53.06 81 SER A N 1
ATOM 649 C CA . SER A 1 81 ? -47.752 2.018 12.771 1.00 53.06 81 SER A CA 1
ATOM 650 C C . SER A 1 81 ? -47.723 1.506 11.324 1.00 53.06 81 SER A C 1
ATOM 652 O O . SER A 1 81 ? -48.754 1.553 10.658 1.00 53.06 81 SER A O 1
ATOM 654 N N . SER A 1 82 ? -46.614 0.921 10.853 1.00 50.78 82 SER A N 1
ATOM 655 C CA . SER A 1 82 ? -46.490 0.393 9.476 1.00 50.78 82 SER A CA 1
ATOM 656 C C . SER A 1 82 ? -47.199 -0.962 9.256 1.00 50.78 82 SER A C 1
ATOM 658 O O . SER A 1 82 ? -47.478 -1.379 8.135 1.00 50.78 82 SER A O 1
ATOM 660 N N . THR A 1 83 ? -47.595 -1.659 10.324 1.00 49.19 83 THR A N 1
ATOM 661 C CA . THR A 1 83 ? -48.118 -3.038 10.236 1.00 49.19 83 THR A CA 1
ATOM 662 C C . THR A 1 83 ? -49.538 -3.161 9.656 1.00 49.19 83 THR A C 1
ATOM 664 O O . THR A 1 83 ? -50.001 -4.275 9.411 1.00 49.19 83 THR A O 1
ATOM 667 N N . LYS A 1 84 ? -50.277 -2.068 9.422 1.00 53.19 84 LYS A N 1
ATOM 668 C CA . LYS A 1 84 ? -51.706 -2.170 9.060 1.00 53.19 84 LYS A CA 1
ATOM 669 C C . LYS A 1 84 ? -52.039 -2.134 7.565 1.00 53.19 84 LYS A C 1
ATOM 671 O O . LYS A 1 84 ? -53.164 -2.498 7.238 1.00 53.19 84 LYS A O 1
ATOM 676 N N . GLU A 1 85 ? -51.105 -1.816 6.662 1.00 56.91 85 GLU A N 1
ATOM 677 C CA . GLU A 1 85 ? -51.447 -1.649 5.231 1.00 56.91 85 GLU A CA 1
ATOM 678 C C . GLU A 1 85 ? -50.676 -2.509 4.214 1.00 56.91 85 GLU A C 1
ATOM 680 O O . GLU A 1 85 ? -51.061 -2.543 3.046 1.00 56.91 85 GLU A O 1
ATOM 685 N N . GLN A 1 86 ? -49.704 -3.339 4.610 1.00 57.50 86 GLN A N 1
ATOM 686 C CA . GLN A 1 86 ? -49.174 -4.390 3.718 1.00 57.50 86 GLN A CA 1
ATOM 687 C C . GLN A 1 86 ? -50.046 -5.658 3.722 1.00 57.50 86 GLN A C 1
ATOM 689 O O . GLN A 1 86 ? -49.562 -6.784 3.855 1.00 57.50 86 GLN A O 1
ATOM 694 N N . GLN A 1 87 ? -51.358 -5.519 3.530 1.00 62.84 87 GLN A N 1
ATOM 695 C CA . GLN A 1 87 ? -52.160 -6.681 3.161 1.00 62.84 87 GLN A CA 1
ATOM 696 C C . GLN A 1 87 ? -52.020 -6.944 1.656 1.00 62.84 87 GLN A C 1
ATOM 698 O O . GLN A 1 87 ? -52.584 -6.254 0.814 1.00 62.84 87 GLN A O 1
ATOM 703 N N . ASN A 1 88 ? -51.304 -8.033 1.355 1.00 65.75 88 ASN A N 1
ATOM 704 C CA . ASN A 1 88 ? -51.482 -8.865 0.162 1.00 65.75 88 ASN A CA 1
ATOM 705 C C . ASN A 1 88 ? -50.749 -8.458 -1.134 1.00 65.75 88 ASN A C 1
ATOM 707 O O . ASN A 1 88 ? -51.299 -8.604 -2.225 1.00 65.75 88 ASN A O 1
ATOM 711 N N . LYS A 1 89 ? -49.470 -8.065 -1.064 1.00 69.12 89 LYS A N 1
ATOM 712 C CA . LYS A 1 89 ? -48.576 -8.215 -2.232 1.00 69.12 89 LYS A CA 1
ATOM 713 C C . LYS A 1 89 ? -47.815 -9.529 -2.125 1.00 69.12 89 LYS A C 1
ATOM 715 O O . LYS A 1 89 ? -46.869 -9.665 -1.355 1.00 69.12 89 LYS A O 1
ATOM 720 N N . LYS A 1 90 ? -48.268 -10.526 -2.885 1.00 78.44 90 LYS A N 1
ATOM 721 C CA . LYS A 1 90 ? -47.621 -11.836 -2.949 1.00 78.44 90 LYS A CA 1
ATOM 722 C C . LYS A 1 90 ? -46.365 -11.730 -3.816 1.00 78.44 90 LYS A C 1
ATOM 724 O O . LYS A 1 90 ? -46.448 -11.401 -4.995 1.00 78.44 90 LYS A O 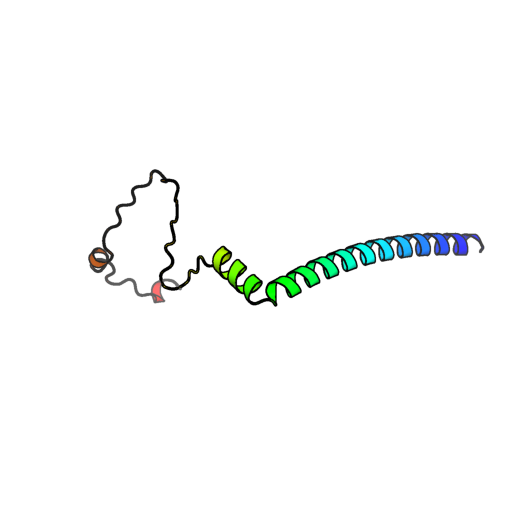1
ATOM 729 N N . TRP A 1 91 ? -45.218 -12.039 -3.219 1.00 69.19 91 TRP A N 1
ATOM 730 C CA . TRP A 1 91 ? -43.870 -11.896 -3.788 1.00 69.19 91 TRP A CA 1
ATOM 731 C C . TRP A 1 91 ? -43.681 -12.509 -5.191 1.00 69.19 91 TRP A C 1
ATOM 733 O O . TRP A 1 91 ? -42.896 -12.005 -5.988 1.00 69.19 91 TRP A O 1
ATOM 743 N N . TYR A 1 92 ? -44.437 -13.557 -5.532 1.00 77.31 92 TYR A N 1
ATOM 744 C CA . TYR A 1 92 ? -44.355 -14.234 -6.831 1.00 77.31 92 TYR A CA 1
ATOM 745 C C . TYR A 1 92 ? -44.983 -13.456 -8.001 1.00 77.31 92 TYR A C 1
ATOM 747 O O . TYR A 1 92 ? -44.851 -13.872 -9.148 1.00 77.31 92 TYR A O 1
ATOM 755 N N . GLN A 1 93 ? -45.692 -12.351 -7.749 1.00 72.69 93 GLN A N 1
ATOM 756 C CA . GLN A 1 93 ? -46.287 -11.532 -8.814 1.00 72.69 93 GLN A CA 1
ATOM 757 C C . GLN A 1 93 ? -45.268 -10.647 -9.546 1.00 72.69 93 GLN A C 1
ATOM 759 O O . GLN A 1 93 ? -45.599 -10.091 -10.585 1.00 72.69 93 GLN A O 1
ATOM 764 N N . PHE A 1 94 ? -44.047 -10.521 -9.020 1.00 67.25 94 PHE A N 1
ATOM 765 C CA . PHE A 1 94 ? -43.012 -9.637 -9.562 1.00 67.25 94 PHE A CA 1
ATOM 766 C C . PHE A 1 94 ? -42.251 -10.214 -10.769 1.00 67.25 94 PHE A C 1
ATOM 768 O O . PHE A 1 94 ? -41.567 -9.474 -11.462 1.00 67.25 94 PHE A O 1
ATOM 775 N N . TRP A 1 95 ? -42.357 -11.523 -11.016 1.00 62.41 95 TRP A N 1
ATOM 776 C CA . TRP A 1 95 ? -41.593 -12.239 -12.050 1.00 62.41 95 TRP A CA 1
ATOM 777 C C . TRP A 1 95 ? -42.484 -12.744 -13.194 1.00 62.41 95 TRP A C 1
ATOM 779 O O . TRP A 1 95 ? -42.267 -13.837 -13.719 1.00 62.41 95 TRP A O 1
ATOM 789 N N . ARG A 1 96 ? -43.526 -11.980 -13.534 1.00 53.56 96 ARG A N 1
ATOM 790 C CA . ARG A 1 96 ? -44.304 -12.174 -14.762 1.00 53.56 96 ARG A CA 1
ATOM 791 C C . ARG A 1 96 ? -43.941 -11.130 -15.799 1.00 53.56 96 ARG A C 1
ATOM 793 O O . ARG A 1 96 ? -43.730 -9.971 -15.390 1.00 53.56 96 ARG A O 1
#

Radius of gyration: 30.71 Å; chains: 1; bounding box: 79×34×70 Å

Foldseek 3Di:
DVVVVVVVVVVVVVVVVVVVVVVVVVVVVVVVVVVLVVLCVDPVSVVVVCCVPVVDDDVPDDDDDDDDDDPDPPPPDPPVVVPPPPPDDDPVVVPD